Protein AF-A0A8T4NQW6-F1 (afdb_monomer_lite)

Foldseek 3Di:
DVVVVVVVVVVVVVVVVVVCVVCVVVVVVVLADPPVVVVVVVLVVVVVVLVVVLVVCCVVCVVCNVVSVVVSVVVVVVSVVVVVVSVVVNVVVVVVVVVVVVVVVVVVVVVVVVVVVVVVVVVVVVVVVVVD

Radius of gyration: 29.82 Å; chains: 1; bounding box: 67×38×86 Å

pLDDT: mean 78.56, std 13.1, range [52.34, 95.94]

Sequence (132 aa):
MILWLTLFASGIILLSILILGIKWKRLKLFFHDENYTYFEICFITLYFLEQAVFITLSYFYPDYSIFLTGFFALIVISTVAMQKVMLESKSNKIAKLSNSYIEKFRKARLKYQKRISDMRDYIKVLEENKNN

Secondary structure (DSSP, 8-state):
-HHHHHHHHHHHHHHHHHHHHHHHHHHHHHTTSS-HHHHHHHHHHHHHHHHHHHHHHHHH-GGGHHHHHHHHHHHHHHHHHHHHHHHHHHHHHHHHHHHHHHHHHHHHHHHHHHHHHHHHHHHHHHHHHH--

Structure (mmCIF, N/CA/C/O backbone):
data_AF-A0A8T4NQW6-F1
#
_entry.id   AF-A0A8T4NQW6-F1
#
loop_
_atom_site.group_PDB
_atom_site.id
_atom_site.type_symbol
_atom_site.label_atom_id
_atom_site.label_alt_id
_atom_site.label_comp_id
_atom_site.label_asym_id
_atom_site.label_entity_id
_atom_site.label_seq_id
_atom_site.pdbx_PDB_ins_code
_atom_site.Cartn_x
_atom_site.Cartn_y
_atom_site.Cartn_z
_atom_site.occupancy
_atom_site.B_iso_or_equiv
_atom_site.auth_seq_id
_atom_site.auth_comp_id
_atom_site.auth_asym_id
_atom_site.auth_atom_id
_atom_site.pdbx_PDB_model_num
ATOM 1 N N . MET A 1 1 ? 26.084 21.385 -21.852 1.00 54.75 1 MET A N 1
ATOM 2 C CA . MET A 1 1 ? 24.802 20.784 -22.291 1.00 54.75 1 MET A CA 1
ATOM 3 C C . MET A 1 1 ? 24.337 19.666 -21.355 1.00 54.75 1 MET A C 1
ATOM 5 O O . MET A 1 1 ? 23.228 19.752 -20.852 1.00 54.75 1 MET A O 1
ATOM 9 N N . ILE A 1 2 ? 25.194 18.690 -21.028 1.00 54.09 2 ILE A N 1
ATOM 10 C CA . ILE A 1 2 ? 24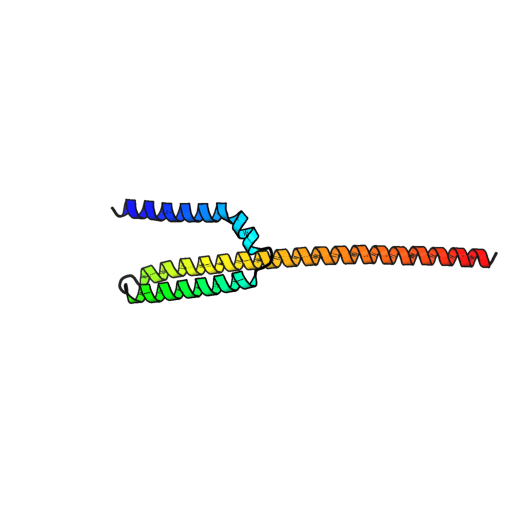.874 17.570 -20.114 1.00 54.09 2 ILE A CA 1
ATOM 11 C C . ILE A 1 2 ? 24.448 18.040 -18.707 1.00 54.09 2 ILE A C 1
ATOM 13 O O . ILE A 1 2 ? 23.475 17.532 -18.166 1.00 54.09 2 ILE A O 1
ATOM 17 N N . LEU A 1 3 ? 25.101 19.070 -18.152 1.00 52.34 3 LEU A N 1
ATOM 18 C CA . LEU A 1 3 ? 24.791 19.602 -16.814 1.00 52.34 3 LEU A CA 1
ATOM 19 C C . LEU A 1 3 ? 23.384 20.226 -16.697 1.00 52.34 3 LEU A C 1
ATOM 21 O O . LEU A 1 3 ? 22.762 20.189 -15.643 1.00 52.34 3 LEU A O 1
ATOM 25 N N . TRP A 1 4 ? 22.870 20.795 -17.790 1.00 55.03 4 TRP A N 1
ATOM 26 C CA . TRP A 1 4 ? 21.528 21.383 -17.826 1.00 55.03 4 TRP A CA 1
ATOM 27 C C . TRP A 1 4 ? 20.451 20.307 -17.957 1.00 55.03 4 TRP A C 1
ATOM 29 O O . TRP A 1 4 ? 19.409 20.408 -17.322 1.00 55.03 4 TRP A O 1
ATOM 39 N N . LEU A 1 5 ? 20.733 19.240 -18.711 1.00 52.88 5 LEU A N 1
ATOM 40 C CA . LEU A 1 5 ? 19.862 18.068 -18.810 1.00 52.88 5 LEU A CA 1
ATOM 41 C C . LEU A 1 5 ? 19.718 17.345 -17.465 1.00 52.88 5 LEU A C 1
ATOM 43 O O . LEU A 1 5 ? 18.608 16.960 -17.104 1.00 52.88 5 LEU A O 1
ATOM 47 N N . THR A 1 6 ? 20.800 17.206 -16.692 1.00 57.03 6 THR A N 1
ATOM 48 C CA . THR A 1 6 ? 20.744 16.557 -15.371 1.00 57.03 6 THR A CA 1
ATOM 49 C C . THR A 1 6 ? 20.001 17.398 -14.333 1.00 57.03 6 THR A C 1
ATOM 51 O O . THR A 1 6 ? 19.221 16.842 -13.562 1.00 57.03 6 THR A O 1
ATOM 54 N N . LEU A 1 7 ? 20.175 18.725 -14.338 1.00 61.84 7 LEU A N 1
ATOM 55 C CA . LEU A 1 7 ? 19.414 19.644 -13.479 1.00 61.84 7 LEU A CA 1
ATOM 56 C C . LEU A 1 7 ? 17.922 19.689 -13.842 1.00 61.84 7 LEU A C 1
ATOM 58 O O . LEU A 1 7 ? 17.068 19.779 -12.962 1.00 61.84 7 LEU A O 1
ATOM 62 N N . PHE A 1 8 ? 17.593 19.587 -15.130 1.00 62.53 8 PHE A N 1
ATOM 63 C CA . PHE A 1 8 ? 16.204 19.550 -15.581 1.00 62.53 8 PHE A CA 1
ATOM 64 C C . PHE A 1 8 ? 15.527 18.225 -15.206 1.00 62.53 8 PHE A C 1
ATOM 66 O O . PHE A 1 8 ? 14.413 18.221 -14.683 1.00 62.53 8 PHE A O 1
ATOM 73 N N . ALA A 1 9 ? 16.223 17.098 -15.389 1.00 60.03 9 ALA A N 1
ATOM 74 C CA . ALA A 1 9 ? 15.734 15.780 -14.996 1.00 60.03 9 ALA A CA 1
ATOM 75 C C . ALA A 1 9 ? 15.538 15.661 -13.474 1.00 60.03 9 ALA A C 1
ATOM 77 O O . ALA A 1 9 ? 14.501 15.172 -13.025 1.00 60.03 9 ALA A O 1
ATOM 78 N N . SER A 1 10 ? 16.482 16.157 -12.665 1.00 60.28 10 SER A N 1
ATOM 79 C CA . SER A 1 10 ? 16.343 16.159 -11.203 1.00 60.28 10 SER A CA 1
ATOM 80 C C . SER A 1 10 ? 15.219 17.084 -10.729 1.00 60.28 10 SER A C 1
ATOM 82 O O . SER A 1 10 ? 14.480 16.723 -9.812 1.00 60.28 10 SER A O 1
ATOM 84 N N . GLY A 1 11 ? 15.017 18.222 -11.402 1.00 65.19 11 GLY A N 1
ATOM 85 C CA . GLY A 1 11 ? 13.881 19.116 -11.178 1.00 65.19 11 GLY A CA 1
ATOM 86 C C . GLY A 1 11 ? 12.533 18.447 -11.454 1.00 65.19 11 GLY A C 1
ATOM 87 O O . GLY A 1 11 ? 11.621 18.559 -10.638 1.00 65.19 11 GLY A O 1
ATOM 88 N N . ILE A 1 12 ? 12.415 17.684 -12.546 1.00 69.50 12 ILE A N 1
ATOM 89 C CA . ILE A 1 12 ? 11.201 16.916 -12.867 1.00 69.50 12 ILE A CA 1
ATOM 90 C C . ILE A 1 12 ? 10.945 15.838 -11.810 1.00 69.50 12 ILE A C 1
ATOM 92 O O . ILE A 1 12 ? 9.808 15.685 -11.365 1.00 69.50 12 ILE A O 1
ATOM 96 N N . ILE A 1 13 ? 11.979 15.123 -11.359 1.00 68.44 13 ILE A N 1
ATOM 97 C CA . ILE A 1 13 ? 11.851 14.098 -10.312 1.00 68.44 13 ILE A CA 1
ATOM 98 C C . ILE A 1 13 ? 11.392 14.732 -8.990 1.00 68.44 13 ILE A C 1
ATOM 100 O O . ILE A 1 13 ? 10.431 14.257 -8.384 1.00 68.44 13 ILE A O 1
ATOM 104 N N . LEU A 1 14 ? 12.003 15.845 -8.573 1.00 61.75 14 LEU A N 1
ATOM 105 C CA . LEU A 1 14 ? 11.605 16.585 -7.370 1.00 61.75 14 LEU A CA 1
ATOM 106 C C . LEU A 1 14 ? 10.172 17.116 -7.465 1.00 61.75 14 LEU A C 1
ATOM 108 O O . LEU A 1 14 ? 9.410 16.982 -6.508 1.00 61.75 14 LEU A O 1
ATOM 112 N N . LEU A 1 15 ? 9.780 17.661 -8.619 1.00 68.00 15 LEU A N 1
ATOM 113 C CA . LEU A 1 15 ? 8.421 18.139 -8.867 1.00 68.00 15 LEU A CA 1
ATOM 114 C C . LEU A 1 15 ? 7.411 16.983 -8.817 1.00 68.00 15 LEU A C 1
ATOM 116 O O . LEU A 1 15 ? 6.343 17.121 -8.226 1.00 68.00 15 LEU A O 1
ATOM 120 N N . SER A 1 16 ? 7.768 15.824 -9.373 1.00 67.81 16 SER A N 1
ATOM 121 C CA . SER A 1 16 ? 6.944 14.609 -9.351 1.00 67.81 16 SER A CA 1
ATOM 122 C C . SER A 1 16 ? 6.722 14.110 -7.923 1.00 67.81 16 SER A C 1
ATOM 124 O O . SER A 1 16 ? 5.590 13.808 -7.546 1.00 67.81 16 SER A O 1
ATOM 126 N N . ILE A 1 17 ? 7.779 14.100 -7.102 1.00 66.19 17 ILE A N 1
ATOM 127 C CA . ILE A 1 17 ? 7.724 13.746 -5.676 1.00 66.19 17 ILE A CA 1
ATOM 128 C C . ILE A 1 17 ? 6.863 14.751 -4.897 1.00 66.19 17 ILE A C 1
ATOM 130 O O . ILE A 1 17 ? 6.031 14.348 -4.084 1.00 66.19 17 ILE A O 1
ATOM 134 N N . LEU A 1 18 ? 6.995 16.052 -5.176 1.00 64.19 18 LEU A N 1
ATOM 135 C CA . LEU A 1 18 ? 6.181 17.105 -4.559 1.00 64.19 18 LEU A CA 1
ATOM 136 C C . LEU A 1 18 ? 4.697 16.972 -4.919 1.00 64.19 18 LEU A C 1
ATOM 138 O O . LEU A 1 18 ? 3.837 17.056 -4.043 1.00 64.19 18 LEU A O 1
ATOM 142 N N . ILE A 1 19 ? 4.385 16.708 -6.190 1.00 69.62 19 ILE A N 1
ATOM 143 C CA . ILE A 1 19 ? 3.012 16.487 -6.661 1.00 69.62 19 ILE A CA 1
ATOM 144 C C . ILE A 1 19 ? 2.423 15.225 -6.020 1.00 69.62 19 ILE A C 1
ATOM 146 O O . ILE A 1 19 ? 1.273 15.259 -5.575 1.00 69.62 19 ILE A O 1
ATOM 150 N N . LEU A 1 20 ? 3.200 14.140 -5.925 1.00 67.12 20 LEU A N 1
ATOM 151 C CA . LEU A 1 20 ? 2.817 12.916 -5.216 1.00 67.12 20 LEU A CA 1
ATOM 152 C C . LEU A 1 20 ? 2.543 13.188 -3.735 1.00 67.12 20 LEU A C 1
ATOM 154 O O . LEU A 1 20 ? 1.514 12.746 -3.231 1.00 67.12 20 LEU A O 1
ATOM 158 N N . GLY A 1 21 ? 3.392 13.969 -3.063 1.00 60.94 21 GLY A N 1
ATOM 159 C CA . GLY A 1 21 ? 3.216 14.364 -1.664 1.00 60.94 21 GLY A CA 1
ATOM 160 C C . GLY A 1 21 ? 1.971 15.227 -1.427 1.00 60.94 21 GLY A C 1
ATOM 161 O O . GLY A 1 21 ? 1.191 14.957 -0.514 1.00 60.94 21 GLY A O 1
ATOM 162 N N . ILE A 1 22 ? 1.719 16.222 -2.285 1.00 63.91 22 ILE A N 1
ATOM 163 C CA . ILE A 1 22 ? 0.545 17.110 -2.187 1.00 63.91 22 ILE A CA 1
ATOM 164 C C . ILE A 1 22 ? -0.748 16.341 -2.494 1.00 63.91 22 ILE A C 1
ATOM 166 O O . ILE A 1 22 ? -1.756 16.486 -1.794 1.00 63.91 22 ILE A O 1
ATOM 170 N N . LYS A 1 23 ? -0.733 15.479 -3.517 1.00 61.94 23 LYS A N 1
ATOM 171 C CA . LYS A 1 23 ? -1.884 14.635 -3.867 1.00 61.94 23 LYS A CA 1
ATOM 172 C C . LYS A 1 23 ? -2.033 13.424 -2.953 1.00 61.94 23 LYS A C 1
ATOM 174 O O . LYS A 1 23 ? -3.107 12.824 -2.971 1.00 61.94 23 LYS A O 1
ATOM 179 N N . TRP A 1 24 ? -1.050 13.115 -2.104 1.00 59.28 24 TRP A N 1
ATOM 180 C CA . TRP A 1 24 ? -1.068 11.972 -1.188 1.00 59.28 24 TRP A CA 1
ATOM 181 C C . TRP A 1 24 ? -2.324 11.940 -0.320 1.00 59.28 24 TRP A C 1
ATOM 183 O O . TRP A 1 24 ? -2.881 10.879 -0.076 1.00 59.28 24 TRP A O 1
ATOM 193 N N . LYS A 1 25 ? -2.837 13.103 0.102 1.00 56.38 25 LYS A N 1
ATOM 194 C CA . LYS A 1 25 ? -4.054 13.188 0.926 1.00 56.38 25 LYS A CA 1
ATOM 195 C C . LYS A 1 25 ? -5.326 12.787 0.160 1.00 56.38 25 LYS A C 1
ATOM 197 O O . LYS A 1 25 ? -6.187 12.130 0.736 1.00 56.38 25 LYS A O 1
ATOM 202 N N . ARG A 1 26 ? -5.432 13.136 -1.131 1.00 60.16 26 ARG A N 1
ATOM 203 C CA . ARG A 1 26 ? -6.545 12.717 -2.015 1.00 60.16 26 ARG A CA 1
ATOM 204 C C . ARG A 1 26 ? -6.383 11.273 -2.481 1.00 60.16 26 ARG A C 1
ATOM 206 O O . ARG A 1 26 ? -7.353 10.528 -2.512 1.00 60.16 26 ARG A O 1
ATOM 213 N N . LEU A 1 27 ? -5.148 10.877 -2.770 1.00 59.16 27 LEU A N 1
ATOM 214 C CA . LEU A 1 27 ? -4.770 9.507 -3.087 1.00 59.16 27 LEU A CA 1
ATOM 215 C C . LEU A 1 27 ? -5.098 8.567 -1.923 1.00 59.16 27 LEU A C 1
ATOM 217 O O . LEU A 1 27 ? -5.761 7.565 -2.130 1.00 59.16 27 LEU A O 1
ATOM 221 N N . LYS A 1 28 ? -4.751 8.924 -0.683 1.00 56.53 28 LYS A N 1
ATOM 222 C CA . LYS A 1 28 ? -5.067 8.136 0.520 1.00 56.53 28 LYS A CA 1
ATOM 223 C C . LYS A 1 28 ? -6.567 7.885 0.684 1.00 56.53 28 LYS A C 1
ATOM 225 O O . LYS A 1 28 ? -6.940 6.796 1.096 1.00 56.53 28 LYS A O 1
ATOM 230 N N . LEU A 1 29 ? -7.403 8.864 0.339 1.00 57.03 29 LEU A N 1
ATOM 231 C CA . LEU A 1 29 ? -8.865 8.738 0.337 1.00 57.03 29 LEU A CA 1
ATOM 232 C C . LEU A 1 29 ? -9.335 7.736 -0.731 1.00 57.03 29 LEU A C 1
ATOM 234 O O . LEU A 1 29 ? -10.092 6.819 -0.430 1.00 57.03 29 LEU A O 1
ATOM 238 N N . PHE A 1 30 ? -8.789 7.833 -1.945 1.00 54.78 30 PHE A N 1
ATOM 239 C CA . PHE A 1 30 ? -9.040 6.871 -3.023 1.00 54.78 30 PHE A CA 1
ATOM 240 C C . PHE A 1 30 ? -8.527 5.452 -2.692 1.00 54.78 30 PHE A C 1
ATOM 242 O O . PHE A 1 30 ? -9.120 4.456 -3.092 1.00 54.78 30 PHE A O 1
ATOM 249 N N . PHE A 1 31 ? -7.441 5.355 -1.921 1.00 55.25 31 PHE A N 1
ATOM 250 C CA . PHE A 1 31 ? -6.750 4.111 -1.577 1.00 55.25 31 PHE A CA 1
ATOM 251 C C . PHE A 1 31 ? -7.255 3.409 -0.314 1.00 55.25 31 PHE A C 1
ATOM 253 O O . PHE A 1 31 ? -6.752 2.330 0.001 1.00 55.25 31 PHE A O 1
ATOM 260 N N . HIS A 1 32 ? -8.149 4.006 0.476 1.00 56.81 32 HIS A N 1
ATOM 261 C CA . HIS A 1 32 ? -8.538 3.425 1.767 1.00 56.81 32 HIS A CA 1
ATOM 262 C C . HIS A 1 32 ? -10.001 3.067 1.912 1.00 56.81 32 HIS A C 1
ATOM 264 O O . HIS A 1 32 ? -10.281 2.211 2.752 1.00 56.81 32 HIS A O 1
ATOM 270 N N . ASP A 1 33 ? -10.924 3.681 1.173 1.00 57.53 33 ASP A N 1
ATOM 271 C CA . ASP A 1 33 ? -12.313 3.620 1.623 1.00 57.53 33 ASP A CA 1
ATOM 272 C C . ASP A 1 33 ? -13.175 2.495 1.065 1.00 57.53 33 ASP A C 1
ATOM 274 O O . ASP A 1 33 ? -14.056 2.096 1.803 1.00 57.53 33 ASP A O 1
ATOM 278 N N . GLU A 1 34 ? -12.858 1.836 -0.058 1.00 56.91 34 GLU A N 1
ATOM 279 C CA . GLU A 1 34 ? -13.622 0.623 -0.451 1.00 56.91 34 GLU A CA 1
ATOM 280 C C . GLU A 1 34 ? -13.000 -0.220 -1.583 1.00 56.91 34 GLU A C 1
ATOM 282 O O . GLU A 1 34 ? -13.242 -1.421 -1.667 1.00 56.91 34 GLU A O 1
ATOM 287 N N . ASN A 1 35 ? -12.130 0.353 -2.420 1.00 61.28 35 ASN A N 1
ATOM 288 C CA . ASN A 1 35 ? -11.723 -0.261 -3.693 1.00 61.28 35 ASN A CA 1
ATOM 289 C C . ASN A 1 35 ? -10.318 -0.897 -3.677 1.00 61.28 35 ASN A C 1
ATOM 291 O O . ASN A 1 35 ? -9.535 -0.726 -4.613 1.00 61.28 35 ASN A O 1
ATOM 295 N N . TYR A 1 36 ? -9.978 -1.649 -2.624 1.00 65.75 36 TYR A N 1
ATOM 296 C CA . TYR A 1 36 ? -8.663 -2.305 -2.506 1.00 65.75 36 TYR A CA 1
ATOM 297 C C . TYR A 1 36 ? -8.366 -3.270 -3.664 1.00 65.75 36 TYR A C 1
ATOM 299 O O . TYR A 1 36 ? -7.248 -3.292 -4.169 1.00 65.75 36 TYR A O 1
ATOM 307 N N . THR A 1 37 ? -9.371 -4.016 -4.127 1.00 66.19 37 THR A N 1
ATOM 308 C CA . THR A 1 37 ? -9.234 -4.946 -5.258 1.00 66.19 37 THR A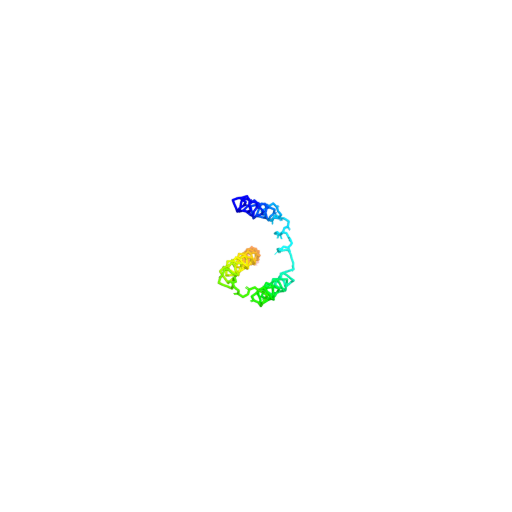 CA 1
ATOM 309 C C . THR A 1 37 ? -8.944 -4.214 -6.568 1.00 66.19 37 THR A C 1
ATOM 311 O O . THR A 1 37 ? -8.070 -4.622 -7.323 1.00 66.19 37 THR A O 1
ATOM 314 N N . TYR A 1 38 ? -9.627 -3.093 -6.825 1.00 65.06 38 TYR A N 1
ATOM 315 C CA . TYR A 1 38 ? -9.361 -2.258 -8.000 1.00 65.06 38 TYR A CA 1
ATOM 316 C C . TYR A 1 38 ? -7.936 -1.704 -7.971 1.00 65.06 38 TYR A C 1
ATOM 318 O O . TYR A 1 38 ? -7.250 -1.690 -8.988 1.00 65.06 38 TYR A O 1
ATOM 326 N N . PHE A 1 39 ? -7.461 -1.304 -6.791 1.00 68.00 39 PHE A N 1
ATOM 327 C CA . PHE A 1 39 ? -6.090 -0.847 -6.633 1.00 68.00 39 PHE A CA 1
ATOM 328 C C . PHE A 1 39 ? -5.063 -1.949 -6.924 1.00 68.00 39 PHE A C 1
ATOM 330 O O . PHE A 1 39 ? -4.114 -1.706 -7.666 1.00 68.00 39 PHE A O 1
ATOM 337 N N . GLU A 1 40 ? -5.250 -3.154 -6.377 1.00 70.06 40 GLU A N 1
ATOM 338 C CA . GLU A 1 40 ? -4.375 -4.299 -6.661 1.00 70.06 40 GLU A CA 1
ATOM 339 C C . GLU A 1 40 ? -4.349 -4.612 -8.170 1.00 70.06 40 GLU A C 1
ATOM 341 O O . GLU A 1 40 ? -3.274 -4.806 -8.734 1.00 70.06 40 GLU A O 1
ATOM 346 N N . ILE A 1 41 ? -5.497 -4.540 -8.855 1.00 70.88 41 ILE A N 1
ATOM 347 C CA . ILE A 1 41 ? -5.592 -4.699 -10.318 1.00 70.88 41 ILE A CA 1
ATOM 348 C C . ILE A 1 41 ? -4.839 -3.585 -11.059 1.00 70.88 41 ILE A C 1
ATOM 350 O O . ILE A 1 41 ? -4.075 -3.871 -11.984 1.00 70.88 41 ILE A O 1
ATOM 354 N N . CYS A 1 42 ? -5.010 -2.321 -10.661 1.00 71.12 42 CYS A N 1
ATOM 355 C CA . CYS A 1 42 ? -4.259 -1.208 -11.242 1.00 71.12 42 CYS A CA 1
ATOM 356 C C . CYS A 1 42 ? -2.754 -1.394 -11.052 1.00 71.12 42 CYS A C 1
ATOM 358 O O . CYS A 1 42 ? -2.001 -1.159 -11.989 1.00 71.12 42 CYS A O 1
ATOM 360 N N . PHE A 1 43 ? -2.317 -1.845 -9.877 1.00 76.88 43 PHE A N 1
ATOM 361 C CA . PHE A 1 43 ? -0.909 -2.081 -9.581 1.00 76.88 43 PHE A CA 1
ATOM 362 C C . PHE A 1 43 ? -0.324 -3.208 -10.440 1.00 76.88 43 PHE A C 1
ATOM 364 O O . PHE A 1 43 ? 0.738 -3.033 -11.030 1.00 76.88 43 PHE A O 1
ATOM 371 N N . ILE A 1 44 ? -1.040 -4.328 -10.581 1.00 77.31 44 ILE A N 1
ATOM 372 C CA . ILE A 1 44 ? -0.647 -5.432 -11.474 1.00 77.31 44 ILE A CA 1
ATOM 373 C C . ILE A 1 44 ? -0.548 -4.942 -12.923 1.00 77.31 44 ILE A C 1
ATOM 375 O O . ILE A 1 44 ? 0.414 -5.256 -13.620 1.00 77.31 44 ILE A O 1
ATOM 379 N N . THR A 1 45 ? -1.515 -4.136 -13.364 1.00 72.62 45 THR A N 1
ATOM 380 C CA . THR A 1 45 ? -1.523 -3.561 -14.716 1.00 72.62 45 THR A CA 1
ATOM 381 C C . THR A 1 45 ? -0.332 -2.626 -14.927 1.00 72.62 45 THR A C 1
ATOM 383 O O . THR A 1 45 ? 0.318 -2.678 -15.966 1.00 72.62 45 THR A O 1
ATOM 386 N N . LEU A 1 46 ? -0.013 -1.793 -13.935 1.00 77.38 46 LEU A N 1
ATOM 387 C CA . LEU A 1 46 ? 1.104 -0.852 -13.986 1.00 77.38 46 LEU A CA 1
ATOM 388 C C . LEU A 1 46 ? 2.446 -1.593 -14.003 1.00 77.38 46 LEU A C 1
ATOM 390 O O . LEU A 1 46 ? 3.292 -1.280 -14.831 1.00 77.38 46 LEU A O 1
ATOM 394 N N . TYR A 1 47 ? 2.590 -2.644 -13.194 1.00 79.75 47 TYR A N 1
ATOM 395 C CA . TYR A 1 47 ? 3.756 -3.527 -13.219 1.00 79.75 47 TYR A CA 1
ATOM 396 C C . TYR A 1 47 ? 3.920 -4.227 -14.577 1.00 79.75 47 TYR A C 1
ATOM 398 O O . TYR A 1 47 ? 5.019 -4.290 -15.121 1.00 79.75 47 TYR A O 1
ATOM 406 N N . PHE A 1 48 ? 2.826 -4.711 -15.171 1.00 79.38 48 PHE A N 1
ATOM 407 C CA . PHE A 1 48 ? 2.860 -5.300 -16.510 1.00 79.38 48 PHE A CA 1
ATOM 408 C C . PHE A 1 48 ? 3.305 -4.285 -17.573 1.00 79.38 48 PHE A C 1
ATOM 410 O O . PHE A 1 48 ? 4.138 -4.602 -18.422 1.00 79.38 48 PHE A O 1
ATOM 417 N N . LEU A 1 49 ? 2.793 -3.053 -17.506 1.00 78.44 49 LEU A N 1
ATOM 418 C CA . LEU A 1 49 ? 3.208 -1.970 -18.398 1.00 78.44 49 LEU A CA 1
ATOM 419 C C . LEU A 1 49 ? 4.683 -1.601 -18.204 1.00 78.44 49 LEU A C 1
ATOM 421 O O . LEU A 1 49 ? 5.388 -1.432 -19.195 1.00 78.44 49 LEU A O 1
ATOM 425 N N . GLU A 1 50 ? 5.168 -1.521 -16.963 1.00 77.62 50 GLU A N 1
ATOM 426 C CA . GLU A 1 50 ? 6.586 -1.294 -16.656 1.00 77.62 50 GLU A CA 1
ATOM 427 C C . GLU A 1 50 ? 7.476 -2.357 -17.321 1.00 77.62 50 GLU A C 1
ATOM 429 O O . GLU A 1 50 ? 8.450 -2.010 -17.992 1.00 77.62 50 GLU A O 1
ATOM 434 N N . GLN A 1 51 ? 7.110 -3.639 -17.209 1.00 83.31 51 GLN A N 1
ATOM 435 C CA . GLN A 1 51 ? 7.836 -4.742 -17.850 1.00 83.31 51 GLN A CA 1
ATOM 436 C C . GLN A 1 51 ? 7.789 -4.656 -19.383 1.00 83.31 51 GLN A C 1
ATOM 438 O O . GLN A 1 51 ? 8.812 -4.829 -20.045 1.00 83.31 51 GLN A O 1
ATOM 443 N N . ALA A 1 52 ? 6.627 -4.344 -19.964 1.00 78.38 52 ALA A N 1
ATOM 444 C CA . ALA A 1 52 ? 6.478 -4.195 -21.412 1.00 78.38 52 ALA A CA 1
ATOM 445 C C . ALA A 1 52 ? 7.330 -3.038 -21.963 1.00 78.38 52 ALA A C 1
ATOM 447 O O . ALA A 1 52 ? 7.983 -3.182 -23.001 1.00 78.38 52 ALA A O 1
ATOM 448 N N . VAL A 1 53 ? 7.371 -1.908 -21.251 1.00 80.31 53 VAL A N 1
ATOM 449 C CA . VAL A 1 53 ? 8.221 -0.760 -21.593 1.00 80.31 53 VAL A CA 1
ATOM 450 C C . VAL A 1 53 ? 9.696 -1.135 -21.501 1.00 80.31 53 VAL A C 1
ATOM 452 O O . VAL A 1 53 ? 10.450 -0.814 -22.417 1.00 80.31 53 VAL A O 1
ATOM 455 N N . PHE A 1 54 ? 10.110 -1.847 -20.450 1.00 84.38 54 PHE A N 1
ATOM 456 C CA . PHE A 1 54 ? 11.494 -2.292 -20.303 1.00 84.38 54 PHE A CA 1
ATOM 457 C C . PHE A 1 54 ? 11.931 -3.204 -21.452 1.00 84.38 54 PHE A C 1
ATOM 459 O O . PHE A 1 54 ? 12.928 -2.911 -22.104 1.00 84.38 54 PHE A O 1
ATOM 466 N N . ILE A 1 55 ? 11.146 -4.239 -21.768 1.00 85.12 55 ILE A N 1
ATOM 467 C CA . ILE A 1 55 ? 11.429 -5.156 -22.885 1.00 85.12 55 ILE A CA 1
ATOM 468 C C . ILE A 1 55 ? 11.556 -4.381 -24.201 1.00 85.12 55 ILE A C 1
ATOM 470 O O . ILE A 1 55 ? 12.499 -4.592 -24.963 1.00 85.12 55 ILE A O 1
ATOM 474 N N . THR A 1 56 ? 10.632 -3.451 -24.447 1.00 82.44 56 THR A N 1
ATOM 475 C CA . THR A 1 56 ? 10.628 -2.625 -25.658 1.00 82.44 56 THR A CA 1
ATOM 476 C C . THR A 1 56 ? 11.884 -1.753 -25.736 1.00 82.44 56 THR A C 1
ATOM 478 O O . THR A 1 56 ? 12.568 -1.741 -26.756 1.00 82.44 56 THR A O 1
ATOM 481 N N . LEU A 1 57 ? 12.238 -1.059 -24.651 1.00 80.56 57 LEU A N 1
ATOM 482 C CA . LEU A 1 57 ? 13.429 -0.208 -24.599 1.00 80.56 57 LEU A CA 1
ATOM 483 C C . LEU A 1 57 ? 14.722 -1.011 -24.747 1.00 80.56 57 LEU A C 1
ATOM 485 O O . LEU A 1 57 ? 15.608 -0.592 -25.487 1.00 80.56 57 LEU A O 1
ATOM 489 N N . SER A 1 58 ? 14.824 -2.168 -24.094 1.00 87.69 58 SER A N 1
ATOM 490 C CA . SER A 1 58 ? 15.978 -3.059 -24.220 1.00 87.69 58 SER A CA 1
ATOM 491 C C . SER A 1 58 ? 16.137 -3.614 -25.635 1.00 87.69 58 SER A C 1
ATOM 493 O O . SER A 1 58 ? 17.266 -3.820 -26.072 1.00 87.69 58 SER A O 1
ATOM 495 N N . TYR A 1 59 ? 15.033 -3.826 -26.359 1.00 87.50 59 TYR A N 1
ATOM 496 C CA . TYR A 1 59 ? 15.063 -4.267 -27.753 1.00 87.50 59 TYR A CA 1
ATOM 497 C C . TYR A 1 59 ? 15.521 -3.159 -28.713 1.00 87.50 59 TYR A C 1
ATOM 499 O O . TYR A 1 59 ? 16.363 -3.406 -29.573 1.00 87.50 59 TYR A O 1
ATOM 507 N N . PHE A 1 60 ? 15.002 -1.934 -28.565 1.00 87.31 60 PHE A N 1
ATOM 508 C CA . PHE A 1 60 ? 15.343 -0.816 -29.457 1.00 87.31 60 PHE A CA 1
ATOM 509 C C . PHE A 1 60 ? 16.695 -0.156 -29.149 1.00 87.31 60 PHE A C 1
ATOM 511 O O . PHE A 1 60 ? 17.299 0.430 -30.045 1.00 87.31 60 PHE A O 1
ATOM 518 N N . TYR A 1 61 ? 17.178 -0.244 -27.906 1.00 89.00 61 TYR A N 1
ATOM 519 C CA . TYR A 1 61 ? 18.407 0.414 -27.449 1.00 89.00 61 TYR A CA 1
ATOM 520 C C . TYR A 1 61 ? 19.342 -0.560 -26.706 1.00 89.00 61 TYR A C 1
ATOM 522 O O . TYR A 1 61 ? 19.626 -0.367 -25.518 1.00 89.00 61 TYR A O 1
ATOM 530 N N . PRO A 1 62 ? 19.850 -1.608 -27.383 1.00 88.81 62 PRO A N 1
ATOM 531 C CA . PRO A 1 62 ? 20.653 -2.655 -26.748 1.00 88.81 62 PRO A CA 1
ATOM 532 C C . PRO A 1 62 ? 21.967 -2.131 -26.147 1.00 88.81 62 PRO A C 1
ATOM 534 O O . PRO A 1 62 ? 22.392 -2.606 -25.090 1.00 88.81 62 PRO A O 1
ATOM 537 N N . ASP A 1 63 ? 22.562 -1.096 -26.748 1.00 92.00 63 ASP A N 1
ATOM 538 C CA . ASP A 1 63 ? 23.815 -0.476 -26.289 1.00 92.00 63 ASP A CA 1
ATOM 539 C C . ASP A 1 63 ? 23.696 0.175 -24.899 1.00 92.00 63 ASP A C 1
ATOM 541 O O . ASP A 1 63 ? 24.685 0.336 -24.186 1.00 92.00 63 ASP A O 1
ATOM 545 N N . TYR A 1 64 ? 22.472 0.507 -24.474 1.00 87.81 64 TYR A N 1
ATOM 546 C CA . TYR A 1 64 ? 22.179 1.099 -23.165 1.00 87.81 64 TYR A CA 1
ATOM 547 C C . TYR A 1 64 ? 21.576 0.094 -22.176 1.00 87.81 64 TYR A C 1
ATOM 549 O O . TYR A 1 64 ? 21.135 0.484 -21.093 1.00 87.81 64 TYR A O 1
ATOM 557 N N . SER A 1 65 ? 21.567 -1.199 -22.511 1.00 83.81 65 SER A N 1
ATOM 558 C CA . SER A 1 65 ? 20.927 -2.262 -21.721 1.00 83.81 65 SER A CA 1
ATOM 559 C C . SER A 1 65 ? 21.356 -2.288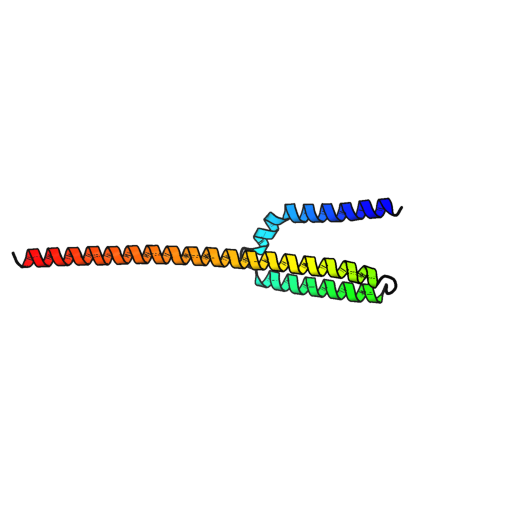 -20.251 1.00 83.81 65 SER A C 1
ATOM 561 O O . SER A 1 65 ? 20.504 -2.430 -19.374 1.00 83.81 65 SER A O 1
ATOM 563 N N . ILE A 1 66 ? 22.643 -2.084 -19.953 1.00 86.88 66 ILE A N 1
ATOM 564 C CA . ILE A 1 66 ? 23.167 -2.054 -18.576 1.00 86.88 66 ILE A CA 1
ATOM 565 C C . ILE A 1 66 ? 22.542 -0.900 -17.779 1.00 86.88 66 ILE A C 1
ATOM 567 O O . ILE A 1 66 ? 22.056 -1.098 -16.664 1.00 86.88 66 ILE A O 1
ATOM 571 N N . PHE A 1 67 ? 22.510 0.300 -18.362 1.00 85.56 67 PHE A N 1
ATOM 572 C CA . PHE A 1 67 ? 21.917 1.476 -17.725 1.00 85.56 67 PHE A CA 1
ATOM 573 C C . PHE A 1 67 ? 20.401 1.321 -17.561 1.00 85.56 67 PHE A C 1
ATOM 575 O O . PHE A 1 67 ? 19.870 1.572 -16.479 1.00 85.56 67 PHE A O 1
ATOM 582 N N . LEU A 1 68 ? 19.715 0.848 -18.606 1.00 82.75 68 LEU A N 1
ATOM 583 C CA . LEU A 1 68 ? 18.277 0.583 -18.583 1.00 82.75 68 LEU A CA 1
ATOM 584 C C . LEU A 1 68 ? 17.916 -0.431 -17.497 1.00 82.75 68 LEU A C 1
ATOM 586 O O . LEU A 1 68 ? 16.959 -0.213 -16.763 1.00 82.75 68 LEU A O 1
ATOM 590 N N . THR A 1 69 ? 18.704 -1.497 -17.344 1.00 87.50 69 THR A N 1
ATOM 591 C CA . THR A 1 69 ? 18.482 -2.523 -16.314 1.00 87.50 69 THR A CA 1
ATOM 592 C C . THR A 1 69 ? 18.651 -1.947 -14.910 1.00 87.50 69 THR A C 1
ATOM 594 O O . THR A 1 69 ? 17.822 -2.199 -14.037 1.00 87.50 69 THR A O 1
ATOM 597 N N . GLY A 1 70 ? 19.684 -1.128 -14.684 1.00 87.56 70 GLY A N 1
ATOM 598 C CA . GLY A 1 70 ? 19.902 -0.469 -13.394 1.00 87.56 70 GLY A CA 1
ATOM 599 C C . GLY A 1 70 ? 18.784 0.513 -13.034 1.00 87.56 70 GLY A C 1
ATOM 600 O O . GLY A 1 70 ? 18.276 0.501 -11.912 1.00 87.56 70 GLY A O 1
ATOM 601 N N . PHE A 1 71 ? 18.348 1.326 -13.996 1.00 83.75 71 PHE A N 1
ATOM 602 C CA . PHE A 1 71 ? 17.220 2.237 -13.807 1.00 83.75 71 PHE A CA 1
ATOM 603 C C . PHE A 1 71 ? 15.908 1.480 -13.561 1.00 83.75 71 PHE A C 1
ATOM 605 O O . PHE A 1 71 ? 15.133 1.838 -12.674 1.00 83.75 71 PHE A O 1
ATOM 612 N N . PHE A 1 72 ? 15.689 0.385 -14.286 1.00 87.31 72 PHE A N 1
ATOM 613 C CA . PHE A 1 72 ? 14.521 -0.466 -14.113 1.00 87.31 72 PHE A CA 1
ATOM 614 C C . PHE A 1 72 ? 14.479 -1.126 -12.731 1.00 87.31 72 PHE A C 1
ATOM 616 O O . PHE A 1 72 ? 13.431 -1.141 -12.089 1.00 87.31 72 PHE A O 1
ATOM 623 N N . ALA A 1 73 ? 15.620 -1.590 -12.218 1.00 88.69 73 ALA A N 1
ATOM 624 C CA . ALA A 1 73 ? 15.708 -2.129 -10.864 1.00 88.69 73 ALA A CA 1
ATOM 625 C C . ALA A 1 73 ? 15.272 -1.102 -9.803 1.00 88.69 73 ALA A C 1
ATOM 627 O O . ALA A 1 73 ? 14.556 -1.454 -8.864 1.00 88.69 73 ALA A O 1
ATOM 628 N N . LEU A 1 74 ? 15.636 0.176 -9.967 1.00 88.38 74 LEU A N 1
ATOM 629 C CA . LEU A 1 74 ? 15.200 1.250 -9.066 1.00 88.38 74 LEU A CA 1
ATOM 630 C C . LEU A 1 74 ? 13.685 1.482 -9.123 1.00 88.38 74 LEU A C 1
ATOM 632 O O . LEU A 1 74 ? 13.063 1.679 -8.075 1.00 88.38 74 LEU A O 1
ATOM 636 N N . ILE A 1 75 ? 13.092 1.429 -10.320 1.00 84.19 75 ILE A N 1
ATOM 637 C CA . ILE A 1 75 ? 11.636 1.517 -10.494 1.00 84.19 75 ILE A CA 1
ATOM 638 C C . ILE A 1 75 ? 10.962 0.342 -9.783 1.00 84.19 75 ILE A C 1
ATOM 640 O O . ILE A 1 75 ? 10.140 0.570 -8.902 1.00 84.19 75 ILE A O 1
ATOM 644 N N . VAL A 1 76 ? 11.377 -0.898 -10.062 1.00 86.31 76 VAL A N 1
ATOM 645 C CA . VAL A 1 76 ? 10.781 -2.105 -9.464 1.00 86.31 76 VAL A CA 1
ATOM 646 C C . VAL A 1 76 ? 10.861 -2.079 -7.937 1.00 86.31 76 VAL A C 1
ATOM 648 O O . VAL A 1 76 ? 9.864 -2.348 -7.266 1.00 86.31 76 VAL A O 1
ATOM 651 N N . ILE A 1 77 ? 12.015 -1.717 -7.365 1.00 88.00 77 ILE A N 1
ATOM 652 C CA . ILE A 1 77 ? 12.175 -1.613 -5.905 1.00 88.00 77 ILE A CA 1
ATOM 653 C C . ILE A 1 77 ? 11.227 -0.555 -5.330 1.00 88.00 77 ILE A C 1
ATOM 655 O O . ILE A 1 77 ? 10.595 -0.794 -4.300 1.00 88.00 77 ILE A O 1
ATOM 659 N N . SER A 1 78 ? 11.091 0.593 -5.997 1.00 83.81 78 SER A N 1
ATOM 660 C CA . SER A 1 78 ? 10.187 1.666 -5.566 1.00 83.81 78 SER A CA 1
ATOM 661 C C . SER A 1 78 ? 8.722 1.228 -5.630 1.00 83.81 78 SER A C 1
ATOM 663 O O . SER A 1 78 ? 7.968 1.442 -4.678 1.00 83.81 78 SER A O 1
ATOM 665 N N . THR A 1 79 ? 8.336 0.552 -6.710 1.00 84.00 79 THR A N 1
ATOM 666 C CA . THR A 1 79 ? 6.992 0.014 -6.937 1.00 84.00 79 THR A CA 1
ATOM 667 C C . THR A 1 79 ? 6.636 -1.021 -5.860 1.00 84.00 79 THR A C 1
ATOM 669 O O . THR A 1 79 ? 5.601 -0.898 -5.199 1.00 84.00 79 THR A O 1
ATOM 672 N N . VAL A 1 80 ? 7.532 -1.970 -5.561 1.00 84.75 80 VAL A N 1
ATOM 673 C CA . VAL A 1 80 ? 7.350 -2.963 -4.482 1.00 84.75 80 VAL A CA 1
ATOM 674 C C . VAL A 1 80 ? 7.290 -2.306 -3.098 1.00 84.75 80 VAL A C 1
ATOM 676 O O . VAL A 1 80 ? 6.439 -2.660 -2.276 1.00 84.75 80 VAL A O 1
ATOM 679 N N . ALA A 1 81 ? 8.157 -1.328 -2.820 1.00 85.00 81 ALA A N 1
ATOM 680 C CA . ALA A 1 81 ? 8.144 -0.603 -1.551 1.00 85.00 81 ALA A CA 1
ATOM 681 C C . ALA A 1 81 ? 6.813 0.135 -1.337 1.00 85.00 81 ALA A C 1
ATOM 683 O O . ALA A 1 81 ? 6.236 0.075 -0.247 1.00 85.00 81 ALA A O 1
ATOM 684 N N . MET A 1 82 ? 6.283 0.767 -2.387 1.00 80.38 82 MET A N 1
ATOM 685 C CA . MET A 1 82 ? 4.984 1.432 -2.345 1.00 80.38 82 MET A CA 1
ATOM 686 C C . MET A 1 82 ? 3.848 0.435 -2.080 1.00 80.38 82 MET A C 1
ATOM 688 O O . MET A 1 82 ? 3.012 0.685 -1.210 1.00 80.38 82 MET A O 1
ATOM 692 N N . GLN A 1 83 ? 3.854 -0.729 -2.738 1.00 82.56 83 GLN A N 1
ATOM 693 C CA . GLN A 1 83 ? 2.874 -1.792 -2.486 1.00 82.56 83 GLN A CA 1
ATOM 694 C C . GLN A 1 83 ? 2.889 -2.254 -1.025 1.00 82.56 83 GLN A C 1
ATOM 696 O O . GLN A 1 83 ? 1.833 -2.396 -0.403 1.00 82.56 83 GLN A O 1
ATOM 701 N N . LYS A 1 84 ? 4.084 -2.442 -0.451 1.00 83.94 84 LYS A N 1
ATOM 702 C CA . LYS A 1 84 ? 4.250 -2.864 0.944 1.00 83.94 84 LYS A CA 1
ATOM 703 C C . LYS A 1 84 ? 3.637 -1.857 1.918 1.00 83.94 84 LYS A C 1
ATOM 705 O O . LYS A 1 84 ? 2.846 -2.253 2.772 1.00 83.94 84 LYS A O 1
ATOM 710 N N . VAL A 1 85 ? 3.941 -0.567 1.755 1.00 81.75 85 VAL A N 1
ATOM 711 C CA . VAL A 1 85 ? 3.376 0.510 2.593 1.00 81.75 85 VAL A CA 1
ATOM 712 C C . VAL A 1 85 ? 1.846 0.508 2.532 1.00 81.75 85 VAL A C 1
ATOM 714 O O . VAL A 1 85 ? 1.163 0.717 3.538 1.00 81.75 85 VAL A O 1
ATOM 717 N N . MET A 1 86 ? 1.280 0.233 1.359 1.00 74.94 86 MET A N 1
ATOM 718 C CA . MET A 1 86 ? -0.168 0.200 1.177 1.00 74.94 86 MET A CA 1
ATOM 719 C C . MET A 1 86 ? -0.826 -1.010 1.844 1.00 74.94 86 MET A C 1
ATOM 721 O O . MET A 1 86 ? -1.845 -0.846 2.522 1.00 74.94 86 MET A O 1
ATOM 725 N N . LEU A 1 87 ? -0.233 -2.201 1.717 1.00 81.19 87 LEU A N 1
ATOM 726 C CA . LEU A 1 87 ? -0.699 -3.411 2.402 1.00 81.19 87 LEU A CA 1
ATOM 727 C C . LEU A 1 87 ? -0.619 -3.272 3.925 1.00 81.19 87 LEU A C 1
ATOM 729 O O . LEU A 1 87 ? -1.544 -3.668 4.636 1.00 81.19 87 LEU A O 1
ATOM 733 N N . GLU A 1 88 ? 0.441 -2.651 4.434 1.00 81.12 88 GLU A N 1
ATOM 734 C CA . GLU A 1 88 ? 0.590 -2.371 5.861 1.00 81.12 88 GLU A CA 1
ATOM 735 C C . GLU A 1 88 ? -0.493 -1.405 6.357 1.00 81.12 88 GLU A C 1
ATOM 737 O O . GLU A 1 88 ? -1.117 -1.622 7.398 1.00 81.12 88 GLU A O 1
ATOM 742 N N . SER A 1 89 ? -0.816 -0.382 5.566 1.00 77.94 89 SER A N 1
ATOM 743 C CA . SER A 1 89 ? -1.903 0.539 5.891 1.00 77.94 89 SER A CA 1
ATOM 744 C C . SER A 1 89 ? -3.283 -0.143 5.891 1.00 77.94 89 SER A C 1
ATOM 746 O O . SER A 1 89 ? -4.102 0.125 6.776 1.00 77.94 89 SER A O 1
ATOM 748 N N . LYS A 1 90 ? -3.533 -1.080 4.960 1.00 77.25 90 LYS A N 1
ATOM 749 C CA . LYS A 1 90 ? -4.732 -1.947 4.940 1.00 77.25 90 LYS A CA 1
ATOM 750 C C . LYS A 1 90 ? -4.807 -2.809 6.205 1.00 77.25 90 LYS A C 1
ATOM 752 O O . LYS A 1 90 ? -5.833 -2.800 6.885 1.00 77.25 90 LYS A O 1
ATOM 757 N N . SER A 1 91 ? -3.712 -3.484 6.557 1.00 82.44 91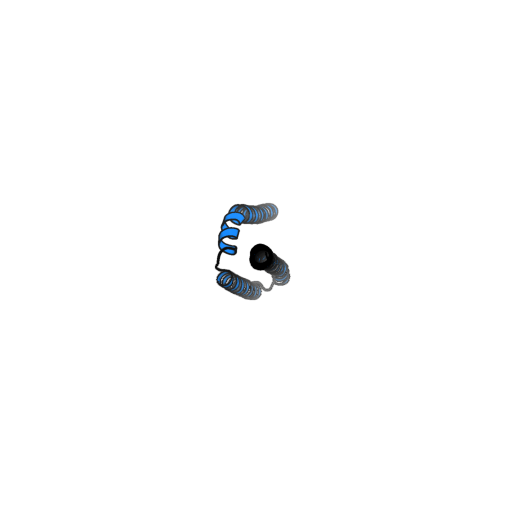 SER A N 1
ATOM 758 C CA . SER A 1 91 ? -3.610 -4.304 7.772 1.00 82.44 91 SER A CA 1
ATOM 759 C C . SER A 1 91 ? -3.922 -3.490 9.032 1.00 82.44 91 SER A C 1
ATOM 761 O O . SER A 1 91 ? -4.769 -3.873 9.841 1.00 82.44 91 SER A O 1
ATOM 763 N N . ASN A 1 92 ? -3.350 -2.288 9.143 1.00 84.19 92 ASN A N 1
ATOM 764 C CA . ASN A 1 92 ? -3.597 -1.383 10.262 1.00 84.19 92 ASN A CA 1
ATOM 765 C C . ASN A 1 92 ? -5.062 -0.926 10.356 1.00 84.19 92 ASN A C 1
ATOM 767 O O . ASN A 1 92 ? -5.599 -0.810 11.462 1.00 84.19 92 ASN A O 1
ATOM 771 N N . LYS A 1 93 ? -5.735 -0.671 9.224 1.00 81.25 93 LYS A N 1
ATOM 772 C CA . LYS A 1 93 ? -7.167 -0.316 9.209 1.00 81.25 93 LYS A CA 1
ATOM 773 C C . LYS A 1 93 ? -8.025 -1.489 9.694 1.00 81.25 93 LYS A C 1
ATOM 775 O O . LYS A 1 93 ? -8.895 -1.282 10.539 1.00 81.25 93 LYS A O 1
ATOM 780 N N . ILE A 1 94 ? -7.735 -2.709 9.236 1.00 83.75 94 ILE A N 1
ATOM 781 C CA . ILE A 1 94 ? -8.425 -3.935 9.672 1.00 83.75 94 ILE A CA 1
ATOM 782 C C . ILE A 1 94 ? -8.214 -4.175 11.172 1.00 83.75 94 ILE A C 1
ATOM 784 O O . ILE A 1 94 ? -9.182 -4.408 11.896 1.00 83.75 94 ILE A O 1
ATOM 788 N N . ALA A 1 95 ? -6.980 -4.046 11.662 1.00 86.12 95 ALA A N 1
ATOM 789 C CA . ALA A 1 95 ? -6.658 -4.207 13.078 1.00 86.12 95 ALA A CA 1
ATOM 790 C C . ALA A 1 95 ? -7.409 -3.194 13.959 1.00 86.12 95 ALA A C 1
ATOM 792 O O . ALA A 1 95 ? -7.993 -3.565 14.978 1.00 86.12 95 ALA A O 1
ATOM 793 N N . LYS A 1 96 ? -7.474 -1.921 13.542 1.00 87.06 96 LYS A N 1
ATOM 794 C CA . LYS A 1 96 ? -8.267 -0.891 14.238 1.00 87.06 96 LYS A CA 1
ATOM 795 C C . LYS A 1 96 ? -9.757 -1.226 14.263 1.00 87.06 96 LYS A C 1
ATOM 797 O O . LYS A 1 96 ? -10.392 -1.063 15.305 1.00 87.06 96 LYS A O 1
ATOM 802 N N . LEU A 1 97 ? -10.306 -1.703 13.144 1.00 87.06 97 LEU A N 1
ATOM 803 C CA . LEU A 1 97 ? -11.707 -2.115 13.064 1.00 87.06 97 LEU A CA 1
ATOM 804 C C . LEU A 1 97 ? -11.986 -3.284 14.021 1.00 87.06 97 LEU A C 1
ATOM 806 O O . LEU A 1 97 ? -12.923 -3.217 14.814 1.00 87.06 97 LEU A O 1
ATOM 810 N N . SER A 1 98 ? -11.132 -4.310 13.996 1.00 90.19 98 SER A N 1
ATOM 811 C CA . SER A 1 98 ? -11.214 -5.482 14.874 1.00 90.19 98 SER A CA 1
ATOM 812 C C . SER A 1 98 ? -11.181 -5.086 16.352 1.00 90.19 98 SER A C 1
ATOM 814 O O . SER A 1 98 ? -12.083 -5.441 17.110 1.00 90.19 98 SER A O 1
ATOM 816 N N . ASN A 1 99 ? -10.223 -4.243 16.747 1.00 92.25 99 ASN A N 1
ATOM 817 C CA . ASN A 1 99 ? -10.123 -3.738 18.117 1.00 92.25 99 ASN A CA 1
ATOM 818 C C . ASN A 1 99 ? -11.383 -2.970 18.545 1.00 92.25 99 ASN A C 1
ATOM 820 O O . ASN A 1 99 ? -11.861 -3.150 19.665 1.00 92.25 99 ASN A O 1
ATOM 824 N N . SER A 1 100 ? -11.968 -2.170 17.647 1.00 91.81 100 SER A N 1
ATOM 825 C CA . SER A 1 100 ? -13.230 -1.472 17.917 1.00 91.81 100 SER A CA 1
ATOM 826 C C . SER A 1 100 ? -14.387 -2.445 18.169 1.00 91.81 100 SER A C 1
ATOM 828 O O . SER A 1 100 ? -15.164 -2.252 19.108 1.00 91.81 100 SER A O 1
ATOM 830 N N . TYR A 1 101 ? -14.495 -3.517 17.378 1.00 91.12 101 TYR A N 1
ATOM 831 C CA . TYR A 1 101 ? -15.508 -4.552 17.594 1.00 91.12 101 TYR A CA 1
ATOM 832 C C . TYR A 1 101 ? -15.287 -5.308 18.903 1.00 91.12 101 TYR A C 1
ATOM 834 O O . TYR A 1 101 ? -16.240 -5.470 19.666 1.00 91.12 101 TYR A O 1
ATOM 842 N N . ILE A 1 102 ? -14.050 -5.704 19.210 1.00 92.88 102 ILE A N 1
ATOM 843 C CA . ILE A 1 102 ? -13.698 -6.367 20.475 1.00 92.88 102 ILE A CA 1
ATOM 844 C C . ILE A 1 102 ? -14.105 -5.492 21.664 1.00 92.88 102 ILE A C 1
ATOM 846 O O . ILE A 1 102 ? -14.714 -5.979 22.619 1.00 92.88 102 ILE A O 1
ATOM 850 N N . GLU A 1 103 ? -13.841 -4.186 21.605 1.00 94.25 103 GLU A N 1
ATOM 851 C CA . GLU A 1 103 ? -14.215 -3.269 22.677 1.00 94.25 103 GLU A CA 1
ATOM 852 C C . GLU A 1 103 ? -15.739 -3.135 22.827 1.00 94.25 103 GLU A C 1
ATOM 854 O O . GLU A 1 103 ? -16.255 -3.148 23.951 1.00 94.25 103 GLU A O 1
ATOM 859 N N . LYS A 1 104 ? -16.481 -3.067 21.712 1.00 92.69 104 LYS A N 1
ATOM 860 C CA . LYS A 1 104 ? -17.954 -3.071 21.721 1.00 92.69 104 LYS A CA 1
ATOM 861 C C . LYS A 1 104 ? -18.508 -4.358 22.334 1.00 92.69 104 LYS A C 1
ATOM 863 O O . LYS A 1 104 ? -19.369 -4.283 23.212 1.00 92.69 104 LYS A O 1
ATOM 868 N N . PHE A 1 105 ? -17.981 -5.519 21.945 1.00 93.19 105 PHE A N 1
ATOM 869 C CA . PHE A 1 105 ? -18.356 -6.811 22.524 1.00 93.19 105 PHE A CA 1
ATOM 870 C C . PHE A 1 105 ? -18.050 -6.876 24.021 1.00 93.19 105 PHE A C 1
ATOM 872 O O . PHE A 1 105 ? -18.894 -7.312 24.805 1.00 93.19 105 PHE A O 1
ATOM 879 N N . ARG A 1 106 ? -16.885 -6.377 24.450 1.00 94.75 106 ARG A N 1
ATOM 880 C CA . ARG A 1 106 ? -16.511 -6.311 25.869 1.00 94.75 106 ARG A CA 1
ATOM 881 C C . ARG A 1 106 ? -17.496 -5.461 26.672 1.00 94.75 106 ARG A C 1
ATOM 883 O O . ARG A 1 106 ? -17.959 -5.899 27.723 1.00 94.75 106 ARG A O 1
ATOM 890 N N . LYS A 1 107 ? -17.861 -4.276 26.170 1.00 95.06 107 LYS A N 1
ATOM 891 C CA . LYS A 1 107 ? -18.854 -3.392 26.812 1.00 95.06 107 LYS A CA 1
ATOM 892 C C . LYS A 1 107 ? -20.234 -4.049 26.891 1.00 95.06 107 LYS A C 1
ATOM 894 O O . LYS A 1 107 ? -20.869 -3.997 27.943 1.00 95.06 107 LYS A O 1
ATOM 899 N N . ALA A 1 108 ? -20.678 -4.706 25.819 1.00 93.81 108 ALA A N 1
ATOM 900 C CA . ALA A 1 108 ? -21.944 -5.436 25.804 1.00 93.81 108 ALA A CA 1
ATOM 901 C C . ALA A 1 108 ? -21.954 -6.587 26.824 1.00 93.81 108 ALA A C 1
ATOM 903 O O . ALA A 1 108 ? -22.908 -6.718 27.592 1.00 93.81 108 ALA A O 1
ATOM 904 N N . ARG A 1 109 ? -20.865 -7.364 26.901 1.00 94.62 109 ARG A N 1
ATOM 905 C CA . ARG A 1 109 ? -20.707 -8.463 27.864 1.00 94.62 109 ARG A CA 1
ATOM 906 C C . ARG A 1 109 ? -20.763 -7.973 29.309 1.00 94.62 109 ARG A C 1
ATOM 908 O O . ARG A 1 109 ? -21.502 -8.545 30.102 1.00 94.62 109 ARG A O 1
ATOM 915 N N . LEU A 1 110 ? -20.045 -6.896 29.635 1.00 95.88 110 LEU A N 1
ATOM 916 C CA . LEU A 1 110 ? -20.074 -6.293 30.974 1.00 95.88 110 LEU A CA 1
ATOM 917 C C . LEU A 1 110 ? -21.480 -5.809 31.348 1.00 95.88 110 LEU A C 1
ATOM 919 O O . LEU A 1 110 ? -21.945 -6.048 32.460 1.00 95.88 110 LEU A O 1
ATOM 923 N N . LYS A 1 111 ? -22.196 -5.184 30.404 1.00 95.94 111 LYS A N 1
ATOM 924 C CA . LYS A 1 111 ? -23.587 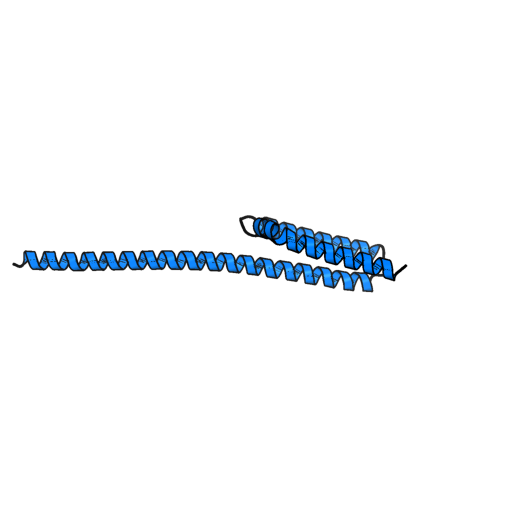-4.755 30.613 1.00 95.94 111 LYS A CA 1
ATOM 925 C C . LYS A 1 111 ? -24.516 -5.942 30.883 1.00 95.94 111 LYS A C 1
ATOM 927 O O . LYS A 1 111 ? -25.395 -5.844 31.735 1.00 95.94 111 LYS A O 1
ATOM 932 N N . TYR A 1 112 ? -24.318 -7.052 30.175 1.00 95.06 112 TYR A N 1
ATOM 933 C CA . TYR A 1 112 ? -25.105 -8.269 30.364 1.00 95.06 112 TYR A CA 1
ATOM 934 C C . TYR A 1 112 ? -24.822 -8.928 31.718 1.00 95.06 112 TYR A C 1
ATOM 936 O O . TYR A 1 112 ? -25.751 -9.278 32.437 1.00 95.06 112 TYR A O 1
ATOM 944 N N . GLN A 1 113 ? -23.546 -9.026 32.104 1.00 94.62 113 GLN A N 1
ATOM 945 C CA . GLN A 1 113 ? -23.143 -9.544 33.414 1.00 94.62 113 GLN A CA 1
ATOM 946 C C . GLN A 1 113 ? -23.728 -8.717 34.557 1.00 94.62 113 GLN A C 1
ATOM 948 O O . GLN A 1 113 ? -24.253 -9.292 35.506 1.00 94.62 113 GLN A O 1
ATOM 953 N N . LYS A 1 114 ? -23.706 -7.384 34.435 1.00 95.88 114 LYS A N 1
ATOM 954 C CA . LYS A 1 114 ? -24.332 -6.500 35.420 1.00 95.88 114 LYS A CA 1
ATOM 955 C C . LYS A 1 114 ? -25.833 -6.774 35.547 1.00 95.88 114 LYS A C 1
ATOM 957 O O . LYS A 1 114 ? -26.301 -7.012 36.648 1.00 95.88 114 LYS A O 1
ATOM 962 N N . ARG A 1 115 ? -26.561 -6.861 34.425 1.00 94.19 115 ARG A N 1
ATOM 963 C CA . ARG A 1 115 ? -28.000 -7.188 34.440 1.00 94.19 115 ARG A CA 1
ATOM 964 C C . ARG A 1 115 ? -28.305 -8.532 35.101 1.00 94.19 115 ARG A C 1
ATOM 966 O O . ARG A 1 115 ? -29.283 -8.625 35.829 1.00 94.19 115 ARG A O 1
ATOM 973 N N . ILE A 1 116 ? -27.489 -9.558 34.854 1.00 94.62 116 ILE A N 1
ATOM 974 C CA . ILE A 1 116 ? -27.653 -10.862 35.513 1.00 94.62 116 ILE A CA 1
ATOM 975 C C . ILE A 1 116 ? -27.428 -10.745 37.026 1.00 94.62 116 ILE A C 1
ATOM 977 O O . ILE A 1 116 ? -28.165 -11.366 37.787 1.00 94.62 116 ILE A O 1
ATOM 981 N N . SER A 1 117 ? -26.434 -9.965 37.462 1.00 95.19 117 SER A N 1
ATOM 982 C CA . SER A 1 117 ? -26.200 -9.707 38.888 1.00 95.19 117 SER A CA 1
ATOM 983 C C . SER A 1 117 ? -27.397 -9.006 39.524 1.00 95.19 117 SER A C 1
ATOM 985 O O . SER A 1 117 ? -27.936 -9.509 40.501 1.00 95.19 117 SER A O 1
ATOM 987 N N . ASP A 1 118 ? -27.870 -7.920 38.908 1.00 95.19 118 ASP A N 1
ATOM 988 C CA . ASP A 1 118 ? -29.010 -7.144 39.404 1.00 95.19 118 ASP A CA 1
ATOM 989 C C . ASP A 1 118 ? -30.276 -8.024 39.516 1.00 95.19 118 ASP A C 1
ATOM 991 O O . ASP A 1 118 ? -31.006 -7.962 40.503 1.00 95.19 118 ASP A O 1
ATOM 995 N N . MET A 1 119 ? -30.522 -8.901 38.530 1.00 93.56 119 MET A N 1
ATOM 996 C CA . MET A 1 119 ? -31.627 -9.869 38.570 1.00 93.56 119 MET A CA 1
ATOM 997 C C . MET A 1 119 ? -31.472 -10.896 39.696 1.00 93.56 119 MET A C 1
ATOM 999 O O . MET A 1 119 ? -32.457 -11.242 40.344 1.00 93.56 119 MET A O 1
ATOM 1003 N N . ARG A 1 120 ? -30.253 -11.394 39.933 1.00 93.56 120 ARG A N 1
ATOM 1004 C CA . ARG A 1 120 ? -29.975 -12.344 41.018 1.00 93.56 120 ARG A CA 1
ATOM 1005 C C . ARG A 1 120 ? -30.258 -11.718 42.381 1.00 93.56 120 ARG A C 1
ATOM 1007 O O . ARG A 1 120 ? -30.865 -12.372 43.224 1.00 93.56 120 ARG A O 1
ATOM 1014 N N . ASP A 1 121 ? -29.835 -10.476 42.581 1.00 93.50 121 ASP A N 1
ATOM 1015 C CA . ASP A 1 121 ? -30.053 -9.758 43.836 1.00 93.50 121 ASP A CA 1
ATOM 1016 C C . ASP A 1 121 ? -31.546 -9.475 44.053 1.00 93.50 121 ASP A C 1
ATOM 1018 O O . ASP A 1 121 ? -32.060 -9.676 45.150 1.00 93.50 121 ASP A O 1
ATOM 1022 N N . TYR A 1 122 ? -32.279 -9.124 42.991 1.00 93.38 122 TYR A N 1
ATOM 1023 C CA . TYR A 1 122 ? -33.732 -8.951 43.057 1.00 93.38 122 TYR A CA 1
ATOM 1024 C C . TYR A 1 122 ? -34.476 -10.241 43.438 1.00 93.38 122 TYR A C 1
ATOM 1026 O O . TYR A 1 122 ? -35.378 -10.204 44.273 1.00 93.38 122 TYR A O 1
ATOM 1034 N N . ILE A 1 123 ? -34.086 -11.391 42.872 1.00 93.38 123 ILE A N 1
ATOM 1035 C CA . ILE A 1 123 ? -34.680 -12.693 43.226 1.00 93.38 123 ILE A CA 1
ATOM 1036 C C . ILE A 1 123 ? -34.457 -13.007 44.709 1.00 93.38 123 ILE A C 1
ATOM 1038 O O . ILE A 1 123 ? -35.405 -13.408 45.379 1.00 93.38 123 ILE A O 1
ATOM 1042 N N . LYS A 1 124 ? -33.252 -12.763 45.243 1.00 92.81 124 LYS A N 1
ATOM 1043 C CA . LYS A 1 124 ? -32.970 -12.970 46.674 1.00 92.81 124 LYS A CA 1
ATOM 1044 C C . LYS A 1 124 ? -33.893 -12.149 47.574 1.00 92.81 124 LYS A C 1
ATOM 1046 O O . LYS A 1 124 ? -34.464 -12.693 48.510 1.00 92.81 124 LYS A O 1
ATOM 1051 N N . VAL A 1 125 ? -34.085 -10.867 47.258 1.00 92.69 125 VAL A N 1
ATOM 1052 C CA . VAL A 1 125 ? -34.983 -9.984 48.025 1.00 92.69 125 VAL A CA 1
ATOM 1053 C C . VAL A 1 125 ? -36.429 -10.493 47.993 1.00 92.69 125 VAL A C 1
ATOM 1055 O O . VAL A 1 125 ? -37.137 -10.430 48.997 1.00 92.69 125 VAL A O 1
ATOM 1058 N N . LEU A 1 126 ? -36.888 -11.013 46.851 1.00 91.00 126 LEU A N 1
ATOM 1059 C CA . LEU A 1 126 ? -38.226 -11.600 46.744 1.00 91.00 126 LEU A CA 1
ATOM 1060 C C . LEU A 1 126 ? -38.375 -12.886 47.569 1.00 91.00 126 LEU A C 1
ATOM 1062 O O . LEU A 1 126 ? -39.429 -13.097 48.163 1.00 91.00 126 LEU A O 1
ATOM 1066 N N . GLU A 1 127 ? -37.350 -13.736 47.612 1.00 90.56 127 GLU A N 1
ATOM 1067 C CA . GLU A 1 127 ? -37.353 -14.955 48.431 1.00 90.56 127 GLU A CA 1
ATOM 1068 C C . GLU A 1 127 ? -37.356 -14.638 49.933 1.00 90.56 127 GLU A C 1
ATOM 1070 O O . GLU A 1 127 ? -38.116 -15.251 50.682 1.00 90.56 127 GLU A O 1
ATOM 1075 N N . GLU A 1 128 ? -36.576 -13.645 50.371 1.00 87.69 128 GLU A N 1
ATOM 1076 C CA . GLU A 1 128 ? -36.557 -13.181 51.766 1.00 87.69 128 GLU A CA 1
ATOM 1077 C C . GLU A 1 128 ? -37.916 -12.613 52.201 1.00 87.69 128 GLU A C 1
ATOM 1079 O O . GLU A 1 128 ? -38.413 -12.959 53.270 1.00 87.69 128 GLU A O 1
ATOM 1084 N N . ASN A 1 129 ? -38.567 -11.815 51.348 1.00 82.38 129 ASN A N 1
ATOM 1085 C CA . ASN A 1 129 ? -39.898 -11.267 51.629 1.00 82.38 129 ASN A CA 1
ATOM 1086 C C . ASN A 1 129 ? -41.020 -12.313 51.613 1.00 82.38 129 ASN A C 1
ATOM 1088 O O . ASN A 1 129 ? -42.083 -12.059 52.163 1.00 82.38 129 ASN A O 1
ATOM 1092 N N . LYS A 1 130 ? -40.825 -13.461 50.956 1.00 80.69 130 LYS A N 1
ATOM 1093 C CA . LYS A 1 130 ? -41.811 -14.552 50.934 1.00 80.69 130 LYS A CA 1
ATOM 1094 C C . LYS A 1 130 ? -41.738 -15.436 52.186 1.00 80.69 130 LYS A C 1
ATOM 1096 O O . LYS A 1 130 ? -42.712 -16.112 52.505 1.00 80.69 130 LYS A O 1
ATOM 1101 N N . ASN A 1 131 ? -40.581 -15.468 52.846 1.00 72.81 131 ASN A N 1
ATOM 1102 C CA . ASN A 1 131 ? -40.328 -16.289 54.032 1.00 72.81 131 ASN A CA 1
ATOM 1103 C C . ASN A 1 131 ? -40.588 -15.550 55.362 1.00 72.81 131 ASN A C 1
ATOM 1105 O O . ASN A 1 131 ? -40.495 -16.186 56.411 1.00 72.81 131 ASN A O 1
ATOM 1109 N N . ASN A 1 132 ? -40.905 -14.250 55.313 1.00 59.78 132 A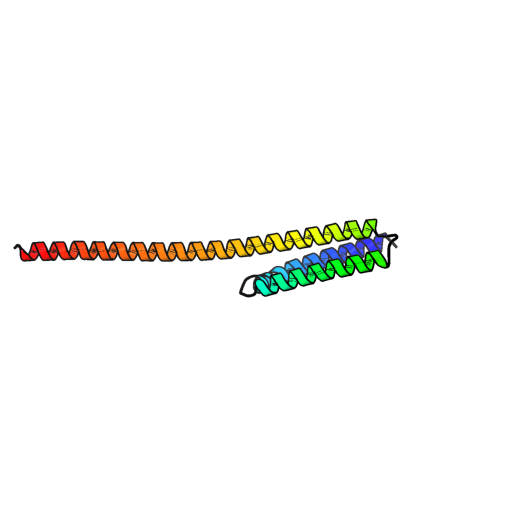SN A N 1
ATOM 1110 C CA . ASN A 1 132 ? -41.393 -13.433 56.432 1.00 59.78 132 ASN A CA 1
ATOM 1111 C C . ASN A 1 132 ? -42.912 -13.255 56.345 1.00 59.78 132 ASN A C 1
ATOM 1113 O O . ASN A 1 132 ? -43.543 -13.162 57.420 1.00 59.78 132 ASN A O 1
#